Protein AF-A0A4R4N6J6-F1 (afdb_monomer_lite)

Sequence (132 aa):
MRLVPQTPSQRPTAPRRTAVARRAPKPPRGIAPQDRLARQARGLLAEAVRLAHWAQRAGVSPETDVRRAATELGMTEAQVRDRWSHARLAGLVEPAADGAPVTAGWRLRAWEHDDTAALRGWVALFDAWSLA

Secondary structure (DSSP, 8-state):
-PPPP----PPP----------PPPPPPTTPPPHHHHHHHHHHHHHHHHHHHHHHHHHTS-TTTSHHHHHHHHT--HHHHHHHHHHHHHTTSBPPPPTTPPP-B-HHHHHTTT-HHHHHHHHHHHHHHHHT-

Foldseek 3Di:
DDDDDDDDDDDDDPDDPPPPPPPDDDDDPPDDDLVVVLVVLCVVLVLLLVLLVVQQVVQHQCVVPLPVSCVVSVHDSVSSVVSPVLCVQLQQWDDDDPPGGIHGGPLSVCSPPDSCSSNSSSVSSVVVVVVD

Radius of gyration: 21.25 Å; chains: 1; bounding box: 29×75×44 Å

Structure (mmCIF, N/CA/C/O backbone):
data_AF-A0A4R4N6J6-F1
#
_entry.id   AF-A0A4R4N6J6-F1
#
loop_
_atom_site.group_PDB
_atom_site.id
_atom_site.type_symbol
_atom_site.label_atom_id
_atom_site.label_alt_id
_atom_site.label_comp_id
_atom_site.label_asym_id
_atom_site.label_entity_id
_atom_site.label_seq_id
_atom_site.pdbx_PDB_ins_code
_atom_site.Cartn_x
_atom_site.Cartn_y
_atom_site.Cartn_z
_atom_site.occupancy
_atom_site.B_iso_or_equiv
_atom_site.auth_seq_id
_atom_site.auth_comp_id
_atom_site.auth_asym_id
_atom_site.auth_atom_id
_atom_site.pdbx_PDB_model_num
ATOM 1 N N . MET A 1 1 ? 11.402 -65.089 1.869 1.00 46.47 1 MET A N 1
ATOM 2 C CA . MET A 1 1 ? 11.488 -63.613 1.939 1.00 46.47 1 MET A CA 1
ATOM 3 C C . MET A 1 1 ? 10.088 -63.068 2.191 1.00 46.47 1 MET A C 1
ATOM 5 O O . MET A 1 1 ? 9.191 -63.409 1.435 1.00 46.47 1 MET A O 1
ATOM 9 N N . ARG A 1 2 ? 9.866 -62.356 3.303 1.00 48.78 2 ARG A N 1
ATOM 10 C CA . ARG A 1 2 ? 8.534 -61.945 3.786 1.00 48.78 2 ARG A CA 1
ATOM 11 C C . ARG A 1 2 ? 8.326 -60.465 3.443 1.00 48.78 2 ARG A C 1
ATOM 13 O O . ARG A 1 2 ? 9.079 -59.631 3.932 1.00 48.78 2 ARG A O 1
ATOM 20 N N . LEU A 1 3 ? 7.351 -60.151 2.591 1.00 49.50 3 LEU A N 1
ATOM 21 C CA . LEU A 1 3 ? 6.951 -58.774 2.287 1.00 49.50 3 LEU A CA 1
ATOM 22 C C . LEU A 1 3 ? 6.025 -58.273 3.404 1.00 49.50 3 LEU A C 1
ATOM 24 O O . LEU A 1 3 ? 4.986 -58.875 3.663 1.00 49.50 3 LEU A O 1
ATOM 28 N N . VAL A 1 4 ? 6.425 -57.198 4.082 1.00 62.12 4 VAL A N 1
ATOM 29 C CA . VAL A 1 4 ? 5.599 -56.483 5.065 1.00 62.12 4 VAL A CA 1
ATOM 30 C C . VAL A 1 4 ? 4.888 -55.340 4.330 1.00 62.12 4 VAL A C 1
ATOM 32 O O . VAL A 1 4 ? 5.575 -54.556 3.673 1.00 62.12 4 VAL A O 1
ATOM 35 N N . PRO A 1 5 ? 3.553 -55.201 4.410 1.00 56.69 5 PRO A N 1
ATOM 36 C CA . PRO A 1 5 ? 2.869 -54.045 3.846 1.00 56.69 5 PRO A CA 1
ATOM 37 C C . PRO A 1 5 ? 3.123 -52.805 4.715 1.00 56.69 5 PRO A C 1
ATOM 39 O O . PRO A 1 5 ? 2.919 -52.826 5.927 1.00 56.69 5 PRO A O 1
ATOM 42 N N . GLN A 1 6 ? 3.596 -51.728 4.089 1.00 51.44 6 GLN A N 1
ATOM 43 C CA . GLN A 1 6 ? 3.823 -50.428 4.722 1.00 51.44 6 GLN A CA 1
ATOM 44 C C . GLN A 1 6 ? 2.494 -49.658 4.768 1.00 51.44 6 GLN A C 1
ATOM 46 O O . GLN A 1 6 ? 1.939 -49.297 3.731 1.00 51.44 6 GLN A O 1
ATOM 51 N N . THR A 1 7 ? 1.974 -49.414 5.968 1.00 57.72 7 THR A N 1
ATOM 52 C CA . THR A 1 7 ? 0.806 -48.554 6.202 1.00 57.72 7 THR A CA 1
ATOM 53 C C . THR A 1 7 ? 1.205 -47.081 6.019 1.00 57.72 7 THR A C 1
ATOM 55 O O . THR A 1 7 ? 2.209 -46.667 6.601 1.00 57.72 7 THR A O 1
ATOM 58 N N . PRO A 1 8 ? 0.463 -46.246 5.267 1.00 55.12 8 PRO A N 1
ATOM 59 C CA . PRO A 1 8 ? 0.774 -44.823 5.171 1.00 55.12 8 PRO A CA 1
ATOM 60 C C . PRO A 1 8 ? 0.464 -44.095 6.490 1.00 55.12 8 PRO A C 1
ATOM 62 O O . PRO A 1 8 ? -0.626 -44.225 7.048 1.00 55.12 8 PRO A O 1
ATOM 65 N N . SER A 1 9 ? 1.423 -43.299 6.974 1.00 60.06 9 SER A N 1
ATOM 66 C CA . SER A 1 9 ? 1.273 -42.433 8.150 1.00 60.06 9 SER A CA 1
ATOM 67 C C . SER A 1 9 ? 0.165 -41.399 7.938 1.00 60.06 9 SER A C 1
ATOM 69 O O . SER A 1 9 ? 0.281 -40.510 7.092 1.00 60.06 9 SER A O 1
ATOM 71 N N . GLN A 1 10 ? -0.902 -41.479 8.735 1.00 58.62 10 GLN A N 1
ATOM 72 C CA . GLN A 1 10 ? -1.936 -40.446 8.774 1.00 58.62 10 GLN A CA 1
ATOM 73 C C . GLN A 1 10 ? -1.367 -39.158 9.391 1.00 58.62 10 GLN A C 1
ATOM 75 O O . GLN A 1 10 ? -0.848 -39.164 10.507 1.00 58.62 10 GLN A O 1
ATOM 80 N N . ARG A 1 11 ? -1.469 -38.037 8.663 1.00 57.97 11 ARG A N 1
ATOM 81 C CA . ARG A 1 11 ? -1.191 -36.696 9.201 1.00 57.97 11 ARG A CA 1
ATOM 82 C C . ARG A 1 11 ? -2.236 -36.354 10.267 1.00 57.97 11 ARG A C 1
ATOM 84 O O . ARG A 1 11 ? -3.426 -36.416 9.955 1.00 57.97 11 ARG A O 1
ATOM 91 N N . PRO A 1 12 ? -1.843 -35.910 11.471 1.00 53.62 12 PRO A N 1
ATOM 92 C CA . PRO A 1 12 ? -2.806 -35.401 12.433 1.00 53.62 12 PRO A CA 1
ATOM 93 C C . PRO A 1 12 ? -3.466 -34.138 11.867 1.00 53.62 12 PRO A C 1
ATOM 95 O O . PRO A 1 12 ? -2.802 -33.150 11.548 1.00 53.62 12 PRO A O 1
ATOM 98 N N . THR A 1 13 ? -4.788 -34.178 11.712 1.00 62.56 13 THR A N 1
ATOM 99 C CA . THR A 1 13 ? -5.585 -32.997 11.377 1.00 62.56 13 THR A CA 1
ATOM 100 C C . THR A 1 13 ? -5.618 -32.103 12.613 1.00 62.56 13 THR A C 1
ATOM 102 O O . THR A 1 13 ? -6.227 -32.450 13.622 1.00 62.56 13 THR A O 1
ATOM 105 N N . ALA A 1 14 ? -4.912 -30.973 12.569 1.00 59.66 14 ALA A N 1
ATOM 106 C CA . ALA A 1 14 ? -4.929 -30.010 13.662 1.00 59.66 14 ALA A CA 1
ATOM 107 C C . ALA A 1 14 ? -6.361 -29.470 13.863 1.00 59.66 14 ALA A C 1
ATOM 109 O O . ALA A 1 14 ? -7.025 -29.130 12.878 1.00 59.66 14 ALA A O 1
ATOM 110 N N . PRO A 1 15 ? -6.856 -29.359 15.109 1.00 50.47 15 PRO A N 1
ATOM 111 C CA . PRO A 1 15 ? -8.191 -28.842 15.359 1.00 50.47 15 PRO A CA 1
ATOM 112 C C . PRO A 1 15 ? -8.277 -27.379 14.914 1.00 50.47 15 PRO A C 1
ATOM 114 O O . PRO A 1 15 ? -7.491 -26.521 15.327 1.00 50.47 15 PRO A O 1
ATOM 117 N N . ARG A 1 16 ? -9.263 -27.088 14.062 1.00 58.94 16 ARG A N 1
ATOM 118 C CA . ARG A 1 16 ? -9.620 -25.732 13.643 1.00 58.94 16 ARG A CA 1
ATOM 119 C C . ARG A 1 16 ? -10.064 -24.957 14.883 1.00 58.94 16 ARG A C 1
ATOM 121 O O . ARG A 1 16 ? -11.171 -25.160 15.371 1.00 58.94 16 ARG A O 1
ATOM 128 N N . ARG A 1 17 ? -9.199 -24.073 15.399 1.00 58.38 17 ARG A N 1
ATOM 129 C CA . ARG A 1 17 ? -9.559 -23.128 16.469 1.00 58.38 17 ARG A CA 1
ATOM 130 C C . ARG A 1 17 ? -10.764 -22.326 15.986 1.00 58.38 17 ARG A C 1
ATOM 132 O O . ARG A 1 17 ? -10.640 -21.502 15.082 1.00 58.38 17 ARG A O 1
ATOM 139 N N . THR A 1 18 ? -11.928 -22.573 16.574 1.00 53.25 18 THR A N 1
ATOM 140 C CA . THR A 1 18 ? -13.078 -21.681 16.456 1.00 53.25 18 THR A CA 1
ATOM 141 C C . THR A 1 18 ? -12.645 -20.338 17.021 1.00 53.25 18 THR A C 1
ATOM 143 O O . THR A 1 18 ? -12.402 -20.205 18.222 1.00 53.25 18 THR A O 1
ATOM 146 N N . ALA A 1 19 ? -12.450 -19.363 16.136 1.00 57.66 19 ALA A N 1
ATOM 147 C CA . ALA A 1 19 ? -12.105 -18.009 16.513 1.00 57.66 19 ALA A CA 1
ATOM 148 C C . ALA A 1 19 ? -13.297 -17.415 17.270 1.00 57.66 19 ALA A C 1
ATOM 150 O O . ALA A 1 19 ? -14.220 -16.870 16.674 1.00 57.66 19 ALA A O 1
ATOM 151 N N . VAL A 1 20 ? -13.289 -17.538 18.598 1.00 57.09 20 VAL A N 1
ATOM 152 C CA . VAL A 1 20 ? -14.064 -16.643 19.453 1.00 57.09 20 VAL A CA 1
ATOM 153 C C . VAL A 1 20 ? -13.551 -15.251 19.115 1.00 57.09 20 VAL A C 1
ATOM 155 O O . VAL A 1 20 ? -12.385 -14.939 19.374 1.00 57.09 20 VAL A O 1
ATOM 158 N N . 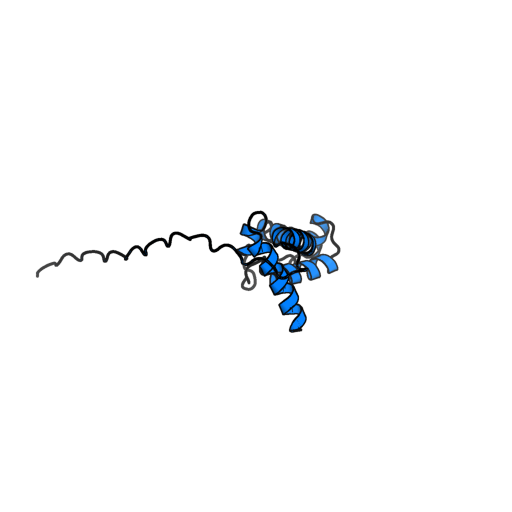ALA A 1 21 ? -14.377 -14.460 18.431 1.00 58.03 21 ALA A N 1
ATOM 159 C CA . ALA A 1 21 ? -14.030 -13.113 18.016 1.00 58.03 21 ALA A CA 1
ATOM 160 C C . ALA A 1 21 ? -13.731 -12.290 19.275 1.00 58.03 21 ALA A C 1
ATOM 162 O O . ALA A 1 21 ? -14.637 -11.816 19.960 1.00 58.03 21 ALA A O 1
ATOM 163 N N . ARG A 1 22 ? -12.444 -12.159 19.619 1.00 60.19 22 ARG A N 1
ATOM 164 C CA . ARG A 1 22 ? -11.990 -11.222 20.644 1.00 60.19 22 ARG A CA 1
ATOM 165 C C . ARG A 1 22 ? -12.440 -9.843 20.182 1.00 60.19 22 ARG A C 1
ATOM 167 O O . ARG A 1 22 ? -11.926 -9.337 19.188 1.00 60.19 22 ARG A O 1
ATOM 174 N N . ARG A 1 23 ? -13.428 -9.261 20.869 1.00 62.25 23 ARG A N 1
ATOM 175 C CA . ARG A 1 23 ? -13.829 -7.872 20.635 1.00 62.25 23 ARG A CA 1
ATOM 176 C C . ARG A 1 23 ? -12.588 -6.999 20.771 1.00 62.25 23 ARG A C 1
ATOM 178 O O . ARG A 1 23 ? -11.887 -7.084 21.780 1.00 62.25 23 ARG A O 1
ATOM 185 N N . ALA A 1 24 ? -12.325 -6.189 19.751 1.00 65.69 24 ALA A N 1
ATOM 186 C CA . ALA A 1 24 ? -11.258 -5.210 19.816 1.00 65.69 24 ALA A CA 1
ATOM 187 C C . ALA A 1 24 ? -11.510 -4.276 21.017 1.00 65.69 24 ALA A C 1
ATOM 189 O O . ALA A 1 24 ? -12.665 -3.901 21.263 1.00 65.69 24 ALA A O 1
ATOM 190 N N . PRO A 1 25 ? -10.472 -3.933 21.795 1.00 69.38 25 PRO A N 1
ATOM 191 C CA . PRO A 1 25 ? -10.618 -3.007 22.906 1.00 69.38 25 PRO A CA 1
ATOM 192 C C . PRO A 1 25 ? -11.157 -1.665 22.402 1.00 69.38 25 PRO A C 1
ATOM 194 O O . PRO A 1 25 ? -10.839 -1.226 21.295 1.00 69.38 25 PRO A O 1
ATOM 197 N N . LYS A 1 26 ? -11.987 -1.007 23.220 1.00 71.25 26 LYS A N 1
ATOM 198 C CA . LYS A 1 26 ? -12.497 0.326 22.890 1.00 71.25 26 LYS A CA 1
ATOM 199 C C . LYS A 1 26 ? -11.305 1.289 22.773 1.00 71.25 26 LYS A C 1
ATOM 201 O O . LYS A 1 26 ? -10.492 1.315 23.700 1.00 71.25 26 LYS A O 1
ATOM 206 N N . PRO A 1 27 ? -11.201 2.080 21.688 1.00 73.12 27 PRO A N 1
ATOM 207 C CA . PRO A 1 27 ? -10.135 3.061 21.554 1.00 73.12 27 PRO A CA 1
ATOM 208 C C . PRO A 1 27 ? -10.115 4.026 22.750 1.00 73.12 27 PRO A C 1
ATOM 210 O O . PRO A 1 27 ? -11.185 4.340 23.294 1.00 73.12 27 PRO A O 1
ATOM 213 N N . PRO A 1 28 ? -8.931 4.524 23.155 1.00 80.25 28 PRO A N 1
ATOM 214 C CA . PRO A 1 28 ? -8.829 5.612 24.119 1.00 80.25 28 PRO A CA 1
ATOM 215 C C . PRO A 1 28 ? -9.703 6.803 23.710 1.00 80.25 28 PRO A C 1
ATOM 217 O O . PRO A 1 28 ? -9.980 7.018 22.525 1.00 80.25 28 PRO A O 1
ATOM 220 N N . ARG A 1 29 ? -10.139 7.600 24.692 1.00 81.06 29 ARG A N 1
ATOM 221 C CA . ARG A 1 29 ? -10.914 8.818 24.410 1.00 81.06 29 ARG A CA 1
ATOM 222 C C . ARG A 1 29 ? -10.134 9.714 23.439 1.00 81.06 29 ARG A C 1
ATOM 224 O O . ARG A 1 29 ? -8.944 9.927 23.625 1.00 81.06 29 ARG A O 1
ATOM 231 N N . GLY A 1 30 ? -10.821 10.227 22.420 1.00 81.81 30 GLY A N 1
ATOM 232 C CA . GLY A 1 30 ? -10.235 11.099 21.396 1.00 81.81 30 GLY A CA 1
ATOM 233 C C . GLY A 1 30 ? -9.685 10.375 20.163 1.00 81.81 30 GLY A C 1
ATOM 234 O O . GLY A 1 30 ? -9.475 11.024 19.144 1.00 81.81 30 GLY A O 1
ATOM 235 N N . ILE A 1 31 ? -9.523 9.048 20.199 1.00 85.44 31 ILE A N 1
ATOM 236 C CA . ILE A 1 31 ? -9.117 8.278 19.018 1.00 85.44 31 ILE A CA 1
ATOM 237 C C . ILE A 1 31 ? -10.348 7.922 18.187 1.00 85.44 31 ILE A C 1
ATOM 239 O O . ILE A 1 31 ? -11.349 7.413 18.700 1.00 85.44 31 ILE A O 1
ATOM 243 N N . ALA A 1 32 ? -10.269 8.202 16.886 1.00 86.06 32 ALA A N 1
ATOM 244 C CA . ALA A 1 32 ? -11.297 7.820 15.933 1.00 86.06 32 ALA A CA 1
ATOM 245 C C . ALA A 1 32 ? -11.548 6.299 15.961 1.00 86.06 32 ALA A C 1
ATOM 247 O O . ALA A 1 32 ? -10.619 5.519 16.183 1.00 86.06 32 ALA A O 1
ATOM 248 N N . PRO A 1 33 ? -12.791 5.851 15.715 1.00 88.12 33 PRO A N 1
ATOM 249 C CA . PRO A 1 33 ? -13.081 4.427 15.638 1.00 88.12 33 PRO A CA 1
ATOM 250 C C . PRO A 1 33 ? -12.324 3.776 14.466 1.00 88.12 33 PRO A C 1
ATOM 252 O O . PRO A 1 33 ? -11.952 4.443 13.494 1.00 88.12 33 PRO A O 1
ATOM 255 N N . GLN A 1 34 ? -12.081 2.467 14.580 1.00 88.50 34 GLN A N 1
ATOM 256 C CA . GLN A 1 34 ? -11.234 1.700 13.660 1.00 88.50 34 GLN A CA 1
ATOM 257 C C . GLN A 1 34 ? -11.663 1.842 12.193 1.00 88.50 34 GLN A C 1
ATOM 259 O O . GLN A 1 34 ? -10.817 2.030 11.326 1.00 88.50 34 GLN A O 1
ATOM 264 N N . ASP A 1 35 ? -12.965 1.808 11.924 1.00 90.94 35 ASP A N 1
ATOM 265 C CA . ASP A 1 35 ? -13.542 1.929 10.584 1.00 90.94 35 ASP A CA 1
ATOM 266 C C . ASP A 1 35 ? -13.242 3.300 9.951 1.00 90.94 35 ASP A C 1
ATOM 268 O O . ASP A 1 35 ? -12.940 3.400 8.761 1.00 90.94 35 ASP A O 1
ATOM 272 N N . ARG A 1 36 ? -13.274 4.378 10.748 1.00 93.44 36 ARG A N 1
ATOM 273 C CA . ARG A 1 36 ? -12.932 5.727 10.279 1.00 93.44 36 ARG A CA 1
ATOM 274 C C . ARG A 1 36 ? -11.449 5.819 9.936 1.00 93.44 36 ARG A C 1
ATOM 276 O O . ARG A 1 36 ? -11.109 6.357 8.884 1.00 93.44 36 ARG A O 1
ATOM 283 N N . LEU A 1 37 ? -10.587 5.274 10.792 1.00 93.50 37 LEU A N 1
ATOM 284 C CA . LEU A 1 37 ? -9.149 5.217 10.531 1.00 93.50 37 LEU A CA 1
ATOM 285 C C . LEU A 1 37 ? -8.847 4.374 9.287 1.00 93.50 37 LEU A C 1
ATOM 287 O O . LEU A 1 37 ? -8.029 4.773 8.464 1.00 93.50 37 LEU A O 1
ATOM 291 N N . ALA A 1 38 ? -9.544 3.252 9.107 1.00 95.12 38 ALA A N 1
ATOM 292 C CA . ALA A 1 38 ? -9.384 2.396 7.940 1.00 95.12 38 ALA A CA 1
ATOM 293 C C . ALA A 1 38 ? -9.815 3.110 6.652 1.00 95.12 38 ALA A C 1
ATOM 295 O O . ALA A 1 38 ? -9.105 3.040 5.654 1.00 95.12 38 ALA A O 1
ATOM 296 N N . ARG A 1 39 ? -10.926 3.861 6.663 1.00 95.81 39 ARG A N 1
ATOM 297 C CA . ARG A 1 39 ? -11.323 4.706 5.520 1.00 95.81 39 ARG A CA 1
ATOM 298 C C . ARG A 1 39 ? -10.266 5.755 5.177 1.00 95.81 39 ARG A C 1
ATOM 300 O O . ARG A 1 39 ? -9.956 5.937 4.004 1.00 95.81 39 ARG A O 1
ATOM 307 N N . GLN A 1 40 ? -9.683 6.410 6.180 1.00 96.00 40 GLN A N 1
ATOM 308 C CA . GLN A 1 40 ? -8.610 7.378 5.954 1.00 96.00 40 GLN A CA 1
ATOM 309 C C . GLN A 1 40 ? -7.353 6.708 5.383 1.00 96.00 40 GLN A C 1
ATOM 311 O O . GLN A 1 40 ? -6.811 7.186 4.390 1.00 96.00 40 GLN A O 1
ATOM 316 N N . ALA A 1 41 ? -6.929 5.578 5.955 1.00 96.12 41 ALA A N 1
ATOM 317 C CA . ALA A 1 41 ? -5.817 4.781 5.440 1.00 96.12 41 ALA A CA 1
ATOM 318 C C . ALA A 1 41 ? -6.054 4.363 3.981 1.00 96.12 41 ALA A C 1
ATOM 320 O O . ALA A 1 41 ? -5.149 4.476 3.155 1.00 96.12 41 ALA A O 1
ATOM 321 N N . ARG A 1 42 ? -7.287 3.959 3.642 1.00 97.06 42 ARG A N 1
ATOM 322 C CA . ARG A 1 42 ? -7.666 3.636 2.263 1.00 97.06 42 ARG A CA 1
ATOM 323 C C . ARG A 1 42 ? -7.527 4.827 1.325 1.00 97.06 42 ARG A C 1
ATOM 325 O O . ARG A 1 42 ? -6.964 4.665 0.252 1.00 97.06 42 ARG A O 1
ATOM 332 N N . GLY A 1 43 ? -7.973 6.012 1.740 1.00 97.25 43 GLY A N 1
ATOM 333 C CA . GLY A 1 43 ? -7.796 7.238 0.959 1.00 97.25 43 GLY A CA 1
ATOM 334 C C . GLY A 1 43 ? -6.322 7.582 0.721 1.00 97.25 43 GLY A C 1
ATOM 335 O O . GLY A 1 43 ? -5.935 7.877 -0.405 1.00 97.25 43 GLY A O 1
ATOM 336 N N . LEU A 1 44 ? -5.484 7.480 1.757 1.00 95.50 44 LEU A N 1
ATOM 337 C CA . LEU A 1 44 ? -4.054 7.809 1.676 1.00 95.50 44 LEU A CA 1
ATOM 338 C C . LEU A 1 44 ? -3.261 6.839 0.786 1.00 95.50 44 LEU A C 1
ATOM 340 O O . LEU A 1 44 ? -2.318 7.248 0.110 1.00 95.50 44 LEU A O 1
ATOM 344 N N . LEU A 1 45 ? -3.649 5.563 0.765 1.00 96.81 45 LEU A N 1
ATOM 345 C CA . LEU A 1 45 ? -2.976 4.506 0.004 1.00 96.81 45 LEU A CA 1
ATOM 346 C C . LEU A 1 45 ? -3.664 4.159 -1.326 1.00 96.81 45 LEU A C 1
ATOM 348 O O . LEU A 1 45 ? -3.167 3.295 -2.046 1.00 96.81 45 LEU A O 1
ATOM 352 N N . ALA A 1 46 ? -4.762 4.828 -1.689 1.00 97.69 46 ALA A N 1
ATOM 353 C CA . ALA A 1 46 ? -5.561 4.504 -2.876 1.00 97.69 46 ALA A CA 1
ATOM 354 C C . ALA A 1 46 ? -4.722 4.461 -4.164 1.00 97.69 46 ALA A C 1
ATOM 356 O O . ALA A 1 46 ? -4.830 3.531 -4.962 1.00 97.69 46 ALA A O 1
ATOM 357 N N . GLU A 1 47 ? -3.832 5.436 -4.332 1.00 98.12 47 GLU A N 1
ATOM 358 C CA . GLU A 1 47 ? -2.936 5.532 -5.486 1.00 98.12 47 GLU A CA 1
ATOM 359 C C . GLU A 1 47 ? -1.916 4.388 -5.541 1.00 98.12 47 GLU A C 1
ATOM 361 O O . GLU A 1 47 ? -1.676 3.808 -6.600 1.00 98.12 47 GLU A O 1
ATOM 366 N N . ALA A 1 48 ? -1.355 4.014 -4.388 1.00 97.94 48 ALA A N 1
ATOM 367 C CA . ALA A 1 48 ? -0.426 2.892 -4.281 1.00 97.94 48 ALA A CA 1
ATOM 368 C C . ALA A 1 48 ? -1.124 1.556 -4.578 1.00 97.94 48 ALA A C 1
ATOM 370 O O . ALA A 1 48 ? -0.571 0.705 -5.269 1.00 97.94 48 ALA A O 1
ATOM 371 N N . VAL A 1 49 ? -2.366 1.388 -4.120 1.00 97.94 49 VAL A N 1
ATOM 372 C CA . VAL A 1 49 ? -3.199 0.208 -4.400 1.00 97.94 49 VAL A CA 1
ATOM 373 C C . VAL A 1 49 ? -3.558 0.114 -5.874 1.00 97.94 49 VAL A C 1
ATOM 375 O O . VAL A 1 49 ? -3.453 -0.961 -6.467 1.00 97.94 49 VAL A O 1
ATOM 378 N N . ARG A 1 50 ? -3.933 1.237 -6.495 1.00 98.06 50 ARG A N 1
ATOM 379 C CA . ARG A 1 50 ? -4.230 1.290 -7.928 1.00 98.06 50 ARG A CA 1
ATOM 380 C C . ARG A 1 50 ? -3.018 0.868 -8.759 1.00 98.06 50 ARG A C 1
ATOM 382 O O . ARG A 1 50 ? -3.166 0.041 -9.661 1.00 98.06 50 ARG A O 1
ATOM 389 N N . LEU A 1 51 ? -1.830 1.363 -8.409 1.00 98.31 51 LEU A N 1
ATOM 390 C CA . LEU A 1 51 ? -0.579 0.965 -9.049 1.00 98.31 51 LEU A CA 1
ATOM 391 C C . LEU A 1 51 ? -0.219 -0.506 -8.776 1.00 98.31 51 LEU A C 1
ATOM 393 O O . LEU A 1 51 ? 0.176 -1.216 -9.697 1.00 98.31 51 LEU A O 1
ATOM 397 N N . ALA A 1 52 ? -0.407 -1.002 -7.551 1.00 97.81 52 ALA A N 1
ATOM 398 C CA . ALA A 1 52 ? -0.136 -2.398 -7.204 1.00 97.81 52 ALA A CA 1
ATOM 399 C C . ALA A 1 52 ? -1.033 -3.376 -7.982 1.00 97.81 52 ALA A C 1
ATOM 401 O O . ALA A 1 52 ? -0.558 -4.384 -8.503 1.00 97.81 52 ALA A O 1
ATOM 402 N N . HIS A 1 53 ? -2.321 -3.058 -8.124 1.00 97.94 53 HIS A N 1
ATOM 403 C CA . HIS A 1 53 ? -3.239 -3.841 -8.947 1.00 97.94 53 HIS A CA 1
ATOM 404 C C . HIS A 1 53 ? -2.905 -3.768 -10.436 1.00 97.94 53 HIS A C 1
ATOM 406 O O . HIS A 1 53 ? -3.037 -4.772 -11.136 1.00 97.94 53 HIS A O 1
ATOM 412 N N . TRP A 1 54 ? -2.480 -2.604 -10.933 1.00 97.94 54 TRP A N 1
ATOM 413 C CA . TRP A 1 54 ? -1.969 -2.488 -12.296 1.00 97.94 54 TRP A CA 1
ATOM 414 C C . TRP A 1 54 ? -0.772 -3.419 -12.514 1.00 97.94 54 TRP A C 1
ATOM 416 O O . TRP A 1 54 ? -0.809 -4.241 -13.426 1.00 97.94 54 TRP A O 1
ATOM 426 N N . ALA A 1 55 ? 0.218 -3.372 -11.620 1.00 96.88 55 ALA A N 1
ATOM 427 C CA . ALA A 1 55 ? 1.435 -4.174 -11.709 1.00 96.88 55 ALA A CA 1
ATOM 428 C C . ALA A 1 55 ? 1.136 -5.678 -11.639 1.00 96.88 55 ALA A C 1
ATOM 430 O O . ALA A 1 55 ? 1.647 -6.451 -12.444 1.00 96.88 55 ALA A O 1
ATOM 431 N N . GLN A 1 56 ? 0.236 -6.092 -10.739 1.00 96.25 56 GLN A N 1
ATOM 432 C CA . GLN A 1 56 ? -0.229 -7.476 -10.643 1.00 96.25 56 GLN A CA 1
ATOM 433 C C . GLN A 1 56 ? -0.868 -7.958 -11.954 1.00 96.25 56 GLN A C 1
ATOM 435 O O . GLN A 1 56 ? -0.573 -9.058 -12.411 1.00 96.25 56 GLN A O 1
ATOM 440 N N . ARG A 1 57 ? -1.755 -7.156 -12.560 1.00 96.12 57 ARG A N 1
ATOM 441 C CA . ARG A 1 57 ? -2.414 -7.524 -13.825 1.00 96.12 57 ARG A CA 1
ATOM 442 C C . ARG A 1 57 ? -1.440 -7.538 -14.998 1.00 96.12 57 ARG A C 1
ATOM 444 O O . ARG A 1 57 ? -1.563 -8.387 -15.871 1.00 96.12 57 ARG A O 1
ATOM 451 N N . ALA A 1 58 ? -0.501 -6.597 -15.023 1.00 94.12 58 ALA A N 1
ATOM 452 C CA . ALA A 1 58 ? 0.528 -6.519 -16.049 1.00 94.12 58 ALA A CA 1
ATOM 453 C C . ALA A 1 58 ? 1.618 -7.593 -15.869 1.00 94.12 58 ALA A C 1
ATOM 455 O O . ALA A 1 58 ? 2.354 -7.869 -16.812 1.00 94.12 58 ALA A O 1
ATOM 456 N N . GLY A 1 59 ? 1.726 -8.185 -14.674 1.00 93.94 59 GLY A N 1
ATOM 457 C CA . GLY A 1 59 ? 2.748 -9.166 -14.317 1.00 93.94 59 GLY A CA 1
ATOM 458 C C . GLY A 1 59 ? 4.163 -8.588 -14.241 1.00 93.94 59 GLY A C 1
ATOM 459 O O . GLY A 1 59 ? 5.118 -9.354 -14.180 1.00 93.94 59 GLY A O 1
ATOM 460 N N . VAL A 1 60 ? 4.316 -7.261 -14.246 1.00 93.31 60 VAL A N 1
ATOM 461 C CA . VAL A 1 60 ? 5.612 -6.573 -14.344 1.00 93.31 60 VAL A CA 1
ATOM 462 C C . VAL A 1 60 ? 5.718 -5.437 -13.337 1.00 93.31 60 VAL A C 1
ATOM 464 O O . VAL A 1 60 ? 4.719 -4.810 -12.976 1.00 93.31 60 VAL A O 1
ATOM 467 N N . SER A 1 61 ? 6.945 -5.161 -12.890 1.00 93.56 61 SER A N 1
ATOM 468 C CA . SER A 1 61 ? 7.220 -3.990 -12.058 1.00 93.56 61 SER A CA 1
ATOM 469 C C . SER A 1 61 ? 7.014 -2.713 -12.886 1.00 93.56 61 SER A C 1
ATOM 471 O O . SER A 1 61 ? 7.516 -2.638 -14.011 1.00 93.56 61 SER A O 1
ATOM 473 N N . PRO A 1 62 ? 6.342 -1.675 -12.354 1.00 94.50 62 PRO A N 1
ATOM 474 C CA . PRO A 1 62 ? 6.284 -0.366 -13.001 1.00 94.50 62 PRO A CA 1
ATOM 475 C C . PRO A 1 62 ? 7.665 0.291 -13.132 1.00 94.50 62 PRO A C 1
ATOM 477 O O . PRO A 1 62 ? 7.816 1.220 -13.912 1.00 94.50 62 PRO A O 1
ATOM 480 N N . GLU A 1 63 ? 8.689 -0.186 -12.419 1.00 91.81 63 GLU A N 1
ATOM 481 C CA . GLU A 1 63 ? 10.074 0.267 -12.615 1.00 91.81 63 GLU A CA 1
ATOM 482 C C . GLU A 1 63 ? 10.666 -0.223 -13.946 1.00 91.81 63 GLU A C 1
ATOM 484 O O . GLU A 1 63 ? 11.547 0.434 -14.494 1.00 91.81 63 GLU A O 1
ATOM 489 N N . THR A 1 64 ? 10.171 -1.341 -14.492 1.00 92.31 64 THR A N 1
ATOM 490 C CA . THR A 1 64 ? 10.611 -1.878 -15.789 1.00 92.31 64 THR A CA 1
ATOM 491 C C . THR A 1 64 ? 10.117 -1.021 -16.958 1.00 92.31 64 THR A C 1
ATOM 493 O O . THR A 1 64 ? 10.833 -0.860 -17.941 1.00 92.31 64 THR A O 1
ATOM 496 N N . ASP A 1 65 ? 8.913 -0.448 -16.850 1.00 91.19 65 ASP A N 1
ATOM 497 C CA . ASP A 1 65 ? 8.353 0.482 -17.839 1.00 91.19 65 ASP A CA 1
ATOM 498 C C . ASP A 1 65 ? 7.487 1.551 -17.154 1.00 91.19 65 ASP A C 1
ATOM 500 O O . ASP A 1 65 ? 6.251 1.494 -17.115 1.00 91.19 65 ASP A O 1
ATOM 504 N N . VAL A 1 66 ? 8.171 2.550 -16.591 1.00 96.94 66 VAL A N 1
ATOM 505 C CA . VAL A 1 66 ? 7.537 3.625 -15.815 1.00 96.94 66 VAL A CA 1
ATOM 506 C C . VAL A 1 66 ? 6.625 4.496 -16.675 1.00 96.94 66 VAL A C 1
ATOM 508 O O . VAL A 1 66 ? 5.611 4.998 -16.195 1.00 96.94 66 VAL A O 1
ATOM 511 N N . ARG A 1 67 ? 6.959 4.655 -17.961 1.00 96.88 67 ARG A N 1
ATOM 512 C CA . ARG A 1 67 ? 6.228 5.507 -18.901 1.00 96.88 67 ARG A CA 1
ATOM 513 C C . ARG A 1 67 ? 4.890 4.885 -19.273 1.00 96.88 67 ARG A C 1
ATOM 515 O O . ARG A 1 67 ? 3.885 5.595 -19.345 1.00 96.88 67 ARG A O 1
ATOM 522 N N . ARG A 1 68 ? 4.863 3.565 -19.477 1.00 96.94 68 ARG A N 1
ATOM 523 C CA . ARG A 1 68 ? 3.618 2.826 -19.688 1.00 96.94 68 ARG A CA 1
ATOM 524 C C . ARG A 1 68 ? 2.702 2.943 -18.473 1.00 96.94 68 ARG A C 1
ATOM 526 O O . ARG A 1 68 ? 1.551 3.337 -18.633 1.00 96.94 68 ARG A O 1
ATOM 533 N N . ALA A 1 69 ? 3.220 2.679 -17.272 1.00 97.69 69 ALA A N 1
ATOM 534 C CA . ALA A 1 69 ? 2.450 2.814 -16.034 1.00 97.69 69 ALA A CA 1
ATOM 535 C C . ALA A 1 69 ? 1.907 4.241 -15.843 1.00 97.69 69 ALA A C 1
ATOM 537 O O . ALA A 1 69 ? 0.727 4.420 -15.552 1.00 97.69 69 ALA A O 1
ATOM 538 N N . ALA A 1 70 ? 2.751 5.256 -16.058 1.00 98.25 70 ALA A N 1
ATOM 539 C CA . ALA A 1 70 ? 2.385 6.668 -15.965 1.00 98.25 70 ALA A CA 1
ATOM 540 C C . ALA A 1 70 ? 1.234 7.021 -16.920 1.00 98.25 70 ALA A C 1
ATOM 542 O O . ALA A 1 70 ? 0.244 7.625 -16.512 1.00 98.25 70 ALA A O 1
ATOM 543 N N . THR A 1 71 ? 1.334 6.572 -18.171 1.00 98.25 71 THR A N 1
ATOM 544 C CA . THR A 1 71 ? 0.327 6.825 -19.208 1.00 98.25 71 THR A CA 1
ATOM 545 C C . THR A 1 71 ? -0.993 6.122 -18.896 1.00 98.25 71 THR A C 1
ATOM 547 O O . THR A 1 71 ? -2.045 6.754 -18.922 1.00 98.25 71 THR A O 1
ATOM 550 N N . GLU A 1 72 ? -0.953 4.828 -18.566 1.00 98.12 72 GLU A N 1
ATOM 551 C CA . GLU A 1 72 ? -2.159 4.033 -18.297 1.00 98.12 72 GLU A CA 1
ATOM 552 C C . GLU A 1 72 ? -2.885 4.462 -17.009 1.00 98.12 72 GLU A C 1
ATOM 554 O O . GLU A 1 72 ? -4.099 4.290 -16.904 1.00 98.12 72 GLU A O 1
ATOM 559 N N . LEU A 1 73 ? -2.166 5.023 -16.031 1.00 98.00 73 LEU A N 1
ATOM 560 C CA . LEU A 1 73 ? -2.729 5.449 -14.744 1.00 98.00 73 LEU A CA 1
ATOM 561 C C . LEU A 1 73 ? -2.970 6.959 -14.632 1.00 98.00 73 LEU A C 1
ATOM 563 O O . LEU A 1 73 ? -3.477 7.401 -13.600 1.00 98.00 73 LEU A O 1
ATOM 567 N N . GLY A 1 74 ? -2.614 7.746 -15.653 1.00 98.06 74 GLY A N 1
ATOM 568 C CA . GLY A 1 74 ? -2.718 9.207 -15.608 1.00 98.06 74 GLY A CA 1
ATOM 569 C C . GLY A 1 74 ? -1.841 9.838 -14.520 1.00 98.06 74 GLY A C 1
ATOM 570 O O . GLY A 1 74 ? -2.244 10.809 -13.884 1.00 98.06 74 GLY A O 1
ATOM 571 N N . MET A 1 75 ? -0.665 9.261 -14.274 1.00 98.06 75 MET A N 1
ATOM 572 C CA . MET A 1 75 ? 0.311 9.712 -13.279 1.00 98.06 75 MET A CA 1
ATOM 573 C C . MET A 1 75 ? 1.540 10.307 -13.967 1.00 98.06 75 MET A C 1
ATOM 575 O O . MET A 1 75 ? 1.867 9.957 -15.097 1.00 98.06 75 MET A O 1
ATOM 579 N N . THR A 1 76 ? 2.291 11.152 -13.266 1.00 98.38 76 THR A N 1
ATOM 580 C CA . THR A 1 76 ? 3.666 11.467 -13.670 1.00 98.38 76 THR A CA 1
ATOM 581 C C . THR A 1 76 ? 4.588 10.293 -13.349 1.00 98.38 76 THR A C 1
ATOM 583 O O . THR A 1 76 ? 4.342 9.525 -12.417 1.00 98.38 76 THR A O 1
ATOM 586 N N . GLU A 1 77 ? 5.709 10.158 -14.058 1.00 98.06 77 GLU A N 1
ATOM 587 C CA . GLU A 1 77 ? 6.665 9.090 -13.740 1.00 98.06 77 GLU A CA 1
ATOM 588 C C . GLU A 1 77 ? 7.234 9.200 -12.313 1.00 98.06 77 GLU A C 1
ATOM 590 O O . GLU A 1 77 ? 7.595 8.196 -11.701 1.00 98.06 77 GLU A O 1
ATOM 595 N N . ALA A 1 78 ? 7.337 10.418 -11.770 1.00 97.69 78 ALA A N 1
ATOM 596 C CA . ALA A 1 78 ? 7.749 10.637 -10.385 1.00 97.69 78 ALA A CA 1
ATOM 597 C C . ALA A 1 78 ? 6.703 10.090 -9.404 1.00 97.69 78 ALA A C 1
ATOM 599 O O . ALA A 1 78 ? 7.057 9.395 -8.454 1.00 97.69 78 ALA A O 1
ATOM 600 N N . GLN A 1 79 ? 5.414 10.329 -9.676 1.00 98.12 79 GLN A N 1
ATOM 601 C CA . GLN A 1 79 ? 4.324 9.740 -8.901 1.00 98.12 79 GLN A CA 1
ATOM 602 C C . GLN A 1 79 ? 4.355 8.212 -8.980 1.00 98.12 79 GLN A C 1
ATOM 604 O O . GLN A 1 79 ? 4.204 7.567 -7.952 1.00 98.12 79 GLN A O 1
ATOM 609 N N . VAL A 1 80 ? 4.610 7.615 -10.148 1.00 98.38 80 VAL A N 1
ATOM 610 C CA . VAL A 1 80 ? 4.711 6.149 -10.265 1.00 98.38 80 VAL A CA 1
ATOM 611 C C . VAL A 1 80 ? 5.792 5.590 -9.336 1.00 98.38 80 VAL A C 1
ATOM 613 O O . VAL A 1 80 ? 5.517 4.661 -8.581 1.00 98.38 80 VAL A O 1
ATOM 616 N N . ARG A 1 81 ? 6.996 6.174 -9.339 1.00 97.44 81 ARG A N 1
ATOM 617 C CA . ARG A 1 81 ? 8.103 5.730 -8.471 1.00 97.44 81 ARG A CA 1
ATOM 618 C C . ARG A 1 81 ? 7.757 5.874 -6.984 1.00 97.44 81 ARG A C 1
ATOM 620 O O . ARG A 1 81 ? 7.947 4.936 -6.216 1.00 97.44 81 ARG A O 1
ATOM 627 N N . ASP A 1 82 ? 7.191 7.014 -6.593 1.00 97.00 82 ASP A N 1
ATOM 628 C CA . ASP A 1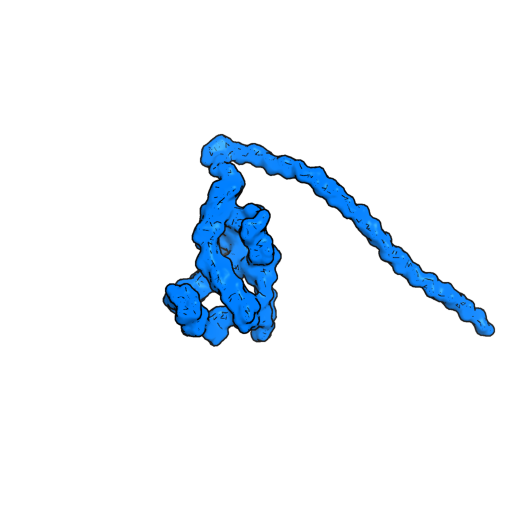 82 ? 6.745 7.287 -5.219 1.00 97.00 82 ASP A CA 1
ATOM 629 C C . ASP A 1 82 ? 5.671 6.289 -4.746 1.00 97.00 82 ASP A C 1
ATOM 631 O O . ASP A 1 82 ? 5.816 5.614 -3.724 1.00 97.00 82 ASP A O 1
ATOM 635 N N . ARG A 1 83 ? 4.607 6.107 -5.538 1.00 97.62 83 ARG A N 1
ATOM 636 C CA . ARG A 1 83 ? 3.512 5.185 -5.204 1.00 97.62 83 ARG A CA 1
ATOM 637 C C . ARG A 1 83 ? 3.946 3.730 -5.225 1.00 97.62 83 ARG A C 1
ATOM 639 O O . ARG A 1 83 ? 3.399 2.936 -4.459 1.00 97.62 83 ARG A O 1
ATOM 646 N N . TRP A 1 84 ? 4.929 3.379 -6.048 1.00 97.06 84 TRP A N 1
ATOM 647 C CA . TRP A 1 84 ? 5.498 2.040 -6.052 1.00 97.06 84 TRP A CA 1
ATOM 648 C C . TRP A 1 84 ? 6.281 1.756 -4.771 1.00 97.06 84 TRP A C 1
ATOM 650 O O . TRP A 1 84 ? 6.054 0.725 -4.135 1.00 97.06 84 TRP A O 1
ATOM 660 N N . SER A 1 85 ? 7.110 2.702 -4.323 1.00 95.50 85 SER A N 1
ATOM 661 C CA . SER A 1 85 ? 7.780 2.626 -3.021 1.00 95.50 85 SER A CA 1
ATOM 662 C C . SER A 1 85 ? 6.768 2.469 -1.886 1.00 95.50 85 SER A C 1
ATOM 664 O O . SER A 1 85 ? 6.902 1.567 -1.060 1.00 95.50 85 SER A O 1
ATOM 666 N N . HIS A 1 86 ? 5.686 3.255 -1.892 1.00 96.75 86 HIS A N 1
ATOM 667 C CA . HIS A 1 86 ? 4.611 3.112 -0.905 1.00 96.75 86 HIS A CA 1
ATOM 668 C C . HIS A 1 86 ? 3.939 1.739 -0.955 1.00 96.75 86 HIS A C 1
ATOM 670 O O . HIS A 1 86 ? 3.671 1.159 0.094 1.00 96.75 86 HIS A O 1
ATOM 676 N N . ALA A 1 87 ? 3.695 1.188 -2.147 1.00 97.06 87 ALA A N 1
ATOM 677 C CA . ALA A 1 87 ? 3.102 -0.138 -2.286 1.00 97.06 87 ALA A CA 1
ATOM 678 C C . ALA A 1 87 ? 3.993 -1.242 -1.696 1.00 97.06 87 ALA A C 1
ATOM 680 O O . ALA A 1 87 ? 3.487 -2.145 -1.022 1.00 97.06 87 ALA A O 1
ATOM 681 N N . ARG A 1 88 ? 5.313 -1.149 -1.899 1.00 95.50 88 ARG A N 1
ATOM 682 C CA . ARG A 1 88 ? 6.297 -2.080 -1.327 1.00 95.50 88 ARG A CA 1
ATOM 683 C C . ARG A 1 88 ? 6.357 -1.961 0.195 1.00 95.50 88 ARG A C 1
ATOM 685 O O . ARG A 1 88 ? 6.216 -2.967 0.885 1.00 95.50 88 ARG A O 1
ATOM 692 N N . LEU A 1 89 ? 6.482 -0.742 0.719 1.00 95.44 89 LEU A N 1
ATOM 693 C CA . LEU A 1 89 ? 6.576 -0.487 2.162 1.00 95.44 89 LEU A CA 1
ATOM 694 C C . LEU A 1 89 ? 5.286 -0.845 2.914 1.00 95.44 89 LEU A C 1
ATOM 696 O O . LEU A 1 89 ? 5.332 -1.426 3.995 1.00 95.44 89 LEU A O 1
ATOM 700 N N . ALA A 1 90 ? 4.120 -0.590 2.318 1.00 96.19 90 ALA A N 1
ATOM 701 C CA . ALA A 1 90 ? 2.833 -0.983 2.888 1.00 96.19 90 ALA A CA 1
ATOM 702 C C . ALA A 1 90 ? 2.563 -2.501 2.794 1.00 96.19 90 ALA A C 1
ATOM 704 O O . ALA A 1 90 ? 1.544 -2.978 3.301 1.00 96.19 90 ALA A O 1
ATOM 705 N N . GLY A 1 91 ? 3.439 -3.277 2.142 1.00 95.62 91 GLY A N 1
ATOM 706 C CA . GLY A 1 91 ? 3.271 -4.716 1.938 1.00 95.62 91 GLY A CA 1
ATOM 707 C C . GLY A 1 91 ? 2.061 -5.064 1.066 1.00 95.62 91 GLY A C 1
ATOM 708 O O . GLY A 1 91 ? 1.383 -6.064 1.323 1.00 95.62 91 GLY A O 1
ATOM 709 N N . LEU A 1 92 ? 1.748 -4.207 0.086 1.00 97.12 92 LEU A N 1
ATOM 710 C CA . LEU A 1 92 ? 0.708 -4.448 -0.920 1.00 97.12 92 LEU A CA 1
ATOM 711 C C . LEU A 1 92 ? 1.190 -5.404 -2.017 1.00 97.12 92 LEU A C 1
ATOM 713 O O . LEU A 1 92 ? 0.378 -6.079 -2.644 1.00 97.12 92 LEU A O 1
ATOM 717 N N . VAL A 1 93 ? 2.499 -5.500 -2.224 1.00 96.31 93 VAL A N 1
ATOM 718 C CA . VAL A 1 93 ? 3.137 -6.449 -3.141 1.00 96.31 93 VAL A CA 1
ATOM 719 C C . VAL A 1 93 ? 4.114 -7.323 -2.367 1.00 96.31 93 VAL A C 1
ATOM 721 O O . VAL A 1 93 ? 4.710 -6.869 -1.389 1.00 96.31 93 VAL A O 1
ATOM 724 N N . GLU A 1 94 ? 4.252 -8.580 -2.776 1.00 93.81 94 GLU A N 1
ATOM 725 C CA . GLU A 1 94 ? 5.281 -9.457 -2.217 1.00 93.81 94 GLU A CA 1
ATOM 726 C C . GLU A 1 94 ? 6.654 -9.066 -2.794 1.00 93.81 94 GLU A C 1
ATOM 728 O O . GLU A 1 94 ? 6.735 -8.713 -3.978 1.00 93.81 94 GLU A O 1
ATOM 733 N N . PRO A 1 95 ? 7.744 -9.132 -2.008 1.00 88.00 95 PRO A N 1
ATOM 734 C CA . PRO A 1 95 ? 9.093 -9.002 -2.541 1.00 88.00 95 PRO A CA 1
ATOM 735 C C . PRO A 1 95 ? 9.334 -10.068 -3.613 1.00 88.00 95 PRO A C 1
ATOM 737 O O . PRO A 1 95 ? 9.238 -11.266 -3.347 1.00 88.00 95 PRO A O 1
ATOM 740 N N . ALA A 1 96 ? 9.625 -9.625 -4.829 1.00 82.12 96 ALA A N 1
ATOM 741 C CA . ALA A 1 96 ? 9.949 -10.497 -5.945 1.00 82.12 96 ALA A CA 1
ATOM 742 C C . ALA A 1 96 ? 11.472 -10.588 -6.102 1.00 82.12 96 ALA A C 1
ATOM 744 O O . ALA A 1 96 ? 12.179 -9.604 -5.880 1.00 82.12 96 ALA A O 1
ATOM 745 N N . ALA A 1 97 ? 11.966 -11.764 -6.494 1.00 78.69 97 ALA A N 1
ATOM 746 C CA . ALA A 1 97 ? 13.319 -11.885 -7.027 1.00 78.69 97 ALA A CA 1
ATOM 747 C C . ALA A 1 97 ? 13.418 -11.131 -8.364 1.00 78.69 97 ALA A C 1
ATOM 749 O O . ALA A 1 97 ? 12.403 -10.935 -9.039 1.00 78.69 97 ALA A O 1
ATOM 750 N N . ASP A 1 98 ? 14.626 -10.729 -8.754 1.00 78.25 98 ASP A N 1
ATOM 751 C CA . ASP A 1 98 ? 14.834 -9.976 -9.991 1.00 78.25 98 ASP A CA 1
ATOM 752 C C . ASP A 1 98 ? 14.237 -10.708 -11.203 1.00 78.25 98 ASP A C 1
ATOM 754 O O . ASP A 1 98 ? 14.479 -11.895 -11.429 1.00 78.25 98 ASP A O 1
ATOM 758 N N . GLY A 1 99 ? 13.409 -9.993 -11.967 1.00 78.19 99 GLY A N 1
ATOM 759 C CA . GLY A 1 99 ? 12.722 -10.523 -13.148 1.00 78.19 99 GLY A CA 1
ATOM 760 C C . GLY A 1 99 ? 11.514 -11.425 -12.866 1.00 78.19 99 GLY A C 1
ATOM 761 O O . GLY A 1 99 ? 10.852 -11.843 -13.816 1.00 78.19 99 GLY A O 1
ATOM 762 N N . ALA A 1 100 ? 11.182 -11.715 -11.603 1.00 88.56 100 ALA A N 1
ATOM 763 C CA . ALA A 1 100 ? 9.982 -12.478 -11.276 1.00 88.56 100 ALA A CA 1
ATOM 764 C C . ALA A 1 100 ? 8.702 -11.623 -11.427 1.00 88.56 100 ALA A C 1
ATOM 766 O O . ALA A 1 100 ? 8.728 -10.414 -11.168 1.00 88.56 100 ALA A O 1
ATOM 767 N N . PRO A 1 101 ? 7.560 -12.231 -11.80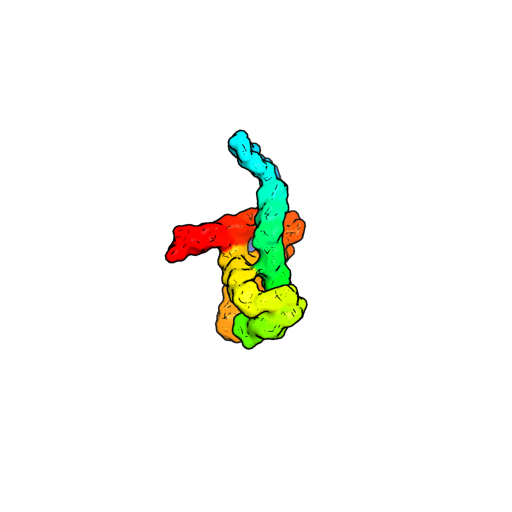7 1.00 92.88 101 PRO A N 1
ATOM 768 C CA . PRO A 1 101 ? 6.300 -11.509 -11.931 1.00 92.88 101 PRO A CA 1
ATOM 769 C C . PRO A 1 101 ? 5.842 -10.882 -10.611 1.00 92.88 101 PRO A C 1
ATOM 771 O O . PRO A 1 101 ? 5.964 -11.482 -9.538 1.00 92.88 101 PRO A O 1
ATOM 774 N N . VAL A 1 102 ? 5.232 -9.698 -10.694 1.00 94.81 102 VAL A N 1
ATOM 775 C CA . VAL A 1 102 ? 4.674 -9.019 -9.516 1.00 94.81 102 VAL A CA 1
ATOM 776 C C . VAL A 1 102 ? 3.510 -9.825 -8.946 1.00 94.81 102 VAL A C 1
ATOM 778 O O . VAL A 1 102 ? 2.489 -10.033 -9.601 1.00 94.81 102 VAL A O 1
ATOM 781 N N . THR A 1 103 ? 3.642 -10.226 -7.682 1.00 95.44 103 THR A N 1
ATOM 782 C CA . THR A 1 103 ? 2.598 -10.945 -6.949 1.00 95.44 103 THR A CA 1
ATOM 783 C C . THR A 1 103 ? 1.951 -10.033 -5.913 1.00 95.44 103 THR A C 1
ATOM 785 O O . THR A 1 103 ? 2.630 -9.335 -5.159 1.00 95.44 103 THR A O 1
ATOM 788 N N . ALA A 1 104 ? 0.616 -10.052 -5.856 1.00 95.44 104 ALA A N 1
ATOM 789 C CA . ALA A 1 104 ? -0.129 -9.333 -4.830 1.00 95.44 104 ALA A CA 1
ATOM 790 C C . ALA A 1 104 ? 0.255 -9.820 -3.429 1.00 95.44 104 ALA A C 1
ATOM 792 O O . ALA A 1 104 ? 0.292 -11.025 -3.173 1.00 95.44 104 ALA A O 1
ATOM 793 N N . GLY A 1 105 ? 0.452 -8.880 -2.511 1.00 95.69 105 GLY A N 1
ATOM 794 C CA . GLY A 1 105 ? 0.569 -9.157 -1.089 1.00 95.69 105 GLY A CA 1
ATOM 795 C C . GLY A 1 105 ? -0.762 -9.600 -0.484 1.00 95.69 105 GLY A C 1
ATOM 796 O O . GLY A 1 105 ? -1.838 -9.339 -1.035 1.00 95.69 105 GLY A O 1
ATOM 797 N N . TRP A 1 106 ? -0.730 -10.229 0.694 1.00 95.00 106 TRP A N 1
ATOM 798 C CA . TRP A 1 106 ? -1.971 -10.574 1.408 1.00 95.00 106 TRP A CA 1
ATOM 799 C C . TRP A 1 106 ? -2.846 -9.342 1.694 1.00 95.00 106 TRP A C 1
ATOM 801 O O . TRP A 1 106 ? -4.070 -9.435 1.620 1.00 95.00 106 TRP A O 1
ATOM 811 N N . ARG A 1 107 ? -2.227 -8.182 1.959 1.00 96.44 107 ARG A N 1
ATOM 812 C CA . ARG A 1 107 ? -2.942 -6.932 2.254 1.00 96.44 107 ARG A CA 1
ATOM 813 C C . ARG A 1 107 ? -3.698 -6.400 1.050 1.00 96.44 107 ARG A C 1
ATOM 815 O O . ARG A 1 107 ? -4.816 -5.933 1.213 1.00 96.44 107 ARG A O 1
ATOM 822 N N . LEU A 1 108 ? -3.120 -6.514 -0.146 1.00 96.69 108 LEU A N 1
ATOM 823 C CA . LEU A 1 108 ? -3.792 -6.114 -1.380 1.00 96.69 108 LEU A CA 1
ATOM 824 C C . LEU A 1 108 ? -4.992 -7.023 -1.669 1.00 96.69 108 LEU A C 1
ATOM 826 O O . LEU A 1 108 ? -6.065 -6.536 -2.003 1.00 96.69 108 LEU A O 1
ATOM 830 N N . ARG A 1 109 ? -4.851 -8.339 -1.448 1.00 95.94 109 ARG A N 1
ATOM 831 C CA . ARG A 1 109 ? -5.963 -9.299 -1.591 1.00 95.94 109 ARG A CA 1
ATOM 832 C C . ARG A 1 109 ? -7.120 -9.036 -0.620 1.00 95.94 109 ARG A C 1
ATOM 834 O O . ARG A 1 109 ? -8.264 -9.325 -0.953 1.00 95.94 109 ARG A O 1
ATOM 841 N N . ALA A 1 110 ? -6.830 -8.511 0.569 1.00 96.31 110 ALA A N 1
ATOM 842 C CA . ALA A 1 110 ? -7.819 -8.247 1.613 1.00 96.31 110 ALA A CA 1
ATOM 843 C C . ALA A 1 110 ? -8.290 -6.778 1.673 1.00 96.31 110 ALA A C 1
ATOM 845 O O . ALA A 1 110 ? -9.146 -6.450 2.492 1.00 96.31 110 ALA A O 1
ATOM 846 N N . TRP A 1 111 ? -7.758 -5.901 0.814 1.00 94.38 111 TRP A N 1
ATOM 847 C CA . TRP A 1 111 ? -7.847 -4.441 0.938 1.00 94.38 111 TRP A CA 1
ATOM 848 C C . TRP A 1 111 ? -9.272 -3.896 1.120 1.00 94.38 111 TRP A C 1
ATOM 850 O O . TRP A 1 111 ? -9.538 -3.078 2.007 1.00 94.38 111 TRP A O 1
ATOM 860 N N . GLU A 1 112 ? -10.198 -4.389 0.300 1.00 91.75 112 GLU A N 1
ATOM 861 C CA . GLU A 1 112 ? -11.587 -3.921 0.275 1.00 91.75 112 GLU A CA 1
ATOM 862 C C . GLU A 1 112 ? -12.408 -4.396 1.483 1.00 91.75 112 GLU A C 1
ATOM 864 O O . GLU A 1 112 ? -13.320 -3.702 1.922 1.00 91.75 112 GLU A O 1
ATOM 869 N N . HIS A 1 113 ? -12.072 -5.550 2.065 1.00 92.44 113 HIS A N 1
ATOM 870 C CA . HIS A 1 113 ? -12.957 -6.246 3.010 1.00 92.44 113 HIS A CA 1
ATOM 871 C C . HIS A 1 113 ? -12.384 -6.364 4.428 1.00 92.44 113 HIS A C 1
ATOM 873 O O . HIS A 1 113 ? -13.118 -6.704 5.353 1.00 92.44 113 HIS A O 1
ATOM 879 N N . ASP A 1 114 ? -11.090 -6.091 4.619 1.00 95.00 114 ASP A N 1
ATOM 880 C CA . ASP A 1 114 ? -10.419 -6.208 5.913 1.00 95.00 114 ASP A CA 1
ATOM 881 C C . ASP A 1 114 ? -9.778 -4.877 6.328 1.00 95.00 114 ASP A C 1
ATOM 883 O O . ASP A 1 114 ? -8.715 -4.477 5.847 1.00 95.00 114 ASP A O 1
ATOM 887 N N . ASP A 1 115 ? -10.411 -4.192 7.280 1.00 94.75 115 ASP A N 1
ATOM 888 C CA . ASP A 1 115 ? -9.892 -2.947 7.853 1.00 94.75 115 ASP A CA 1
AT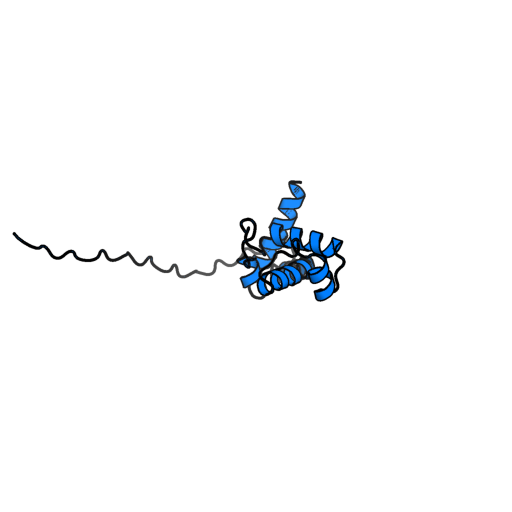OM 889 C C . ASP A 1 115 ? -8.508 -3.118 8.491 1.00 94.75 115 ASP A C 1
ATOM 891 O O . ASP A 1 115 ? -7.715 -2.175 8.515 1.00 94.75 115 ASP A O 1
ATOM 895 N N . THR A 1 116 ? -8.173 -4.311 8.991 1.00 93.56 116 THR A N 1
ATOM 896 C CA . THR A 1 116 ? -6.848 -4.568 9.562 1.00 93.56 116 THR A CA 1
ATOM 897 C C . THR A 1 116 ? -5.766 -4.617 8.490 1.00 93.56 116 THR A C 1
ATOM 899 O O . THR A 1 116 ? -4.637 -4.208 8.770 1.00 93.56 116 THR A O 1
ATOM 902 N N . ALA A 1 117 ? -6.092 -5.037 7.263 1.00 94.94 117 ALA A N 1
ATOM 903 C CA . ALA A 1 117 ? -5.167 -4.985 6.135 1.00 94.94 117 ALA A CA 1
ATOM 904 C C . ALA A 1 117 ? -4.810 -3.533 5.789 1.00 94.94 117 ALA A C 1
ATOM 906 O O . ALA A 1 117 ? -3.625 -3.201 5.706 1.00 94.94 117 ALA A O 1
ATOM 907 N N . ALA A 1 118 ? -5.822 -2.662 5.687 1.00 94.94 118 ALA A N 1
ATOM 908 C CA . ALA A 1 118 ? -5.633 -1.239 5.407 1.00 94.94 118 ALA A CA 1
ATOM 909 C C . ALA A 1 118 ? -4.821 -0.535 6.505 1.00 94.94 118 ALA A C 1
ATOM 911 O O . ALA A 1 118 ? -3.823 0.130 6.225 1.00 94.94 118 ALA A O 1
ATOM 912 N N . LEU A 1 119 ? -5.197 -0.741 7.771 1.00 95.50 119 LEU A N 1
ATOM 913 C CA . LEU A 1 119 ? -4.519 -0.119 8.909 1.00 95.50 119 LEU A CA 1
ATOM 914 C C . LEU A 1 119 ? -3.075 -0.598 9.064 1.00 95.50 119 LEU A C 1
ATOM 916 O O . LEU A 1 119 ? -2.180 0.215 9.285 1.00 95.50 119 LEU A O 1
ATOM 920 N N . ARG A 1 120 ? -2.819 -1.904 8.923 1.00 95.31 120 ARG A N 1
ATOM 921 C CA . ARG A 1 120 ? -1.454 -2.440 9.022 1.00 95.31 120 ARG A CA 1
ATOM 922 C C . ARG A 1 120 ? -0.570 -2.015 7.858 1.00 95.31 120 ARG A C 1
ATOM 924 O O . ARG A 1 120 ? 0.631 -1.895 8.065 1.00 95.31 120 ARG A O 1
ATOM 931 N N . GLY A 1 121 ? -1.131 -1.823 6.664 1.00 93.56 121 GLY A N 1
ATOM 932 C CA . GLY A 1 121 ? -0.387 -1.270 5.531 1.00 93.56 121 GLY A CA 1
ATOM 933 C C . GLY A 1 121 ? 0.027 0.180 5.780 1.00 93.56 121 GLY A C 1
ATOM 934 O O . GLY A 1 121 ? 1.187 0.529 5.589 1.00 93.56 121 GLY A O 1
ATOM 935 N N . TRP A 1 122 ? -0.891 1.001 6.297 1.00 95.25 122 TRP A N 1
ATOM 936 C CA . TRP A 1 122 ? -0.596 2.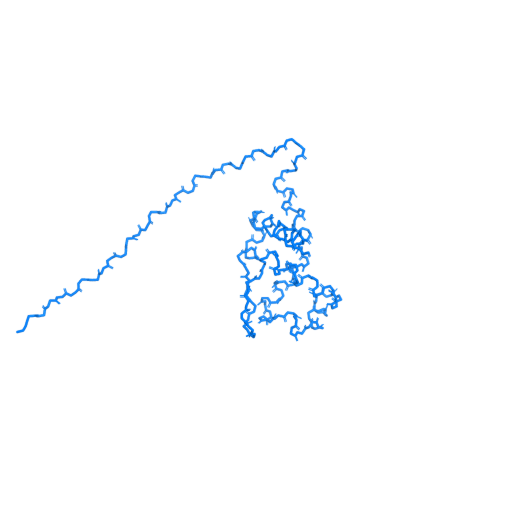391 6.648 1.00 95.25 122 TRP A CA 1
ATOM 937 C C . TRP A 1 122 ? 0.456 2.521 7.758 1.00 95.25 122 TRP A C 1
ATOM 939 O O . TRP A 1 122 ? 1.388 3.310 7.627 1.00 95.25 122 TRP A O 1
ATOM 949 N N . VAL A 1 123 ? 0.361 1.711 8.820 1.00 95.50 123 VAL A N 1
ATOM 950 C CA . VAL A 1 123 ? 1.359 1.710 9.906 1.00 95.50 123 VAL A CA 1
ATOM 951 C C . VAL A 1 123 ? 2.740 1.292 9.402 1.00 95.50 123 VAL A C 1
ATOM 953 O O . VAL A 1 123 ? 3.718 1.932 9.763 1.00 95.50 123 VAL A O 1
ATOM 956 N N . ALA A 1 124 ? 2.831 0.264 8.552 1.00 93.88 124 ALA A N 1
ATOM 957 C CA . ALA A 1 124 ? 4.111 -0.189 8.005 1.00 93.88 124 ALA A CA 1
ATOM 958 C C . ALA A 1 124 ? 4.801 0.890 7.153 1.00 93.88 124 ALA A C 1
ATOM 960 O O . ALA A 1 124 ? 6.013 1.061 7.243 1.00 93.88 124 ALA A O 1
ATOM 961 N N . LEU A 1 125 ? 4.031 1.652 6.369 1.00 90.12 125 LEU A N 1
ATOM 962 C CA . LEU A 1 125 ? 4.567 2.779 5.607 1.00 90.12 125 LEU A CA 1
ATOM 963 C C . LEU A 1 125 ? 5.146 3.864 6.529 1.00 90.12 125 LEU A C 1
ATOM 965 O O . LEU A 1 125 ? 6.258 4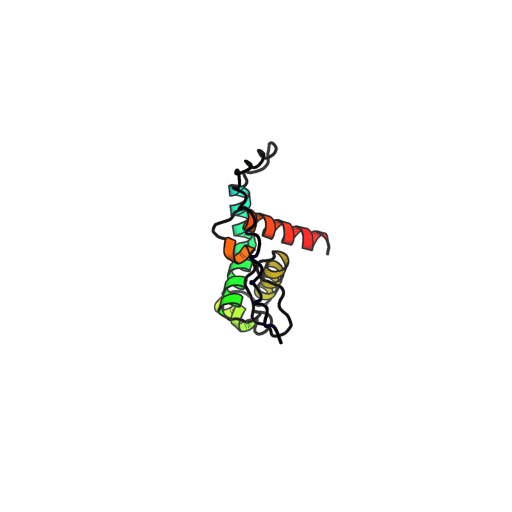.331 6.304 1.00 90.12 125 LEU A O 1
ATOM 969 N N . PHE A 1 126 ? 4.405 4.247 7.571 1.00 90.00 126 PHE A N 1
ATOM 970 C CA . PHE A 1 126 ? 4.859 5.269 8.514 1.00 90.00 126 PHE A CA 1
ATOM 971 C C . PHE A 1 126 ? 6.089 4.823 9.320 1.00 90.00 126 PHE A C 1
ATOM 973 O O . PHE A 1 126 ? 7.006 5.613 9.540 1.00 90.00 126 PHE A O 1
ATOM 980 N N . ASP A 1 127 ? 6.118 3.556 9.735 1.00 92.94 127 ASP A N 1
ATOM 981 C CA . ASP A 1 127 ? 7.262 2.951 10.420 1.00 92.94 127 ASP A CA 1
ATOM 982 C C . ASP A 1 127 ? 8.514 2.999 9.535 1.00 92.94 127 ASP A C 1
ATOM 984 O O . ASP A 1 127 ? 9.548 3.502 9.959 1.00 92.94 127 ASP A O 1
ATOM 988 N N . ALA A 1 128 ? 8.396 2.610 8.262 1.00 90.12 128 ALA A N 1
ATOM 989 C CA . ALA A 1 128 ? 9.508 2.659 7.317 1.00 90.12 128 ALA A CA 1
ATOM 990 C C . ALA A 1 128 ? 10.076 4.073 7.111 1.00 90.12 128 ALA A C 1
ATOM 992 O O . ALA A 1 128 ? 11.290 4.229 7.021 1.00 90.12 128 ALA A O 1
ATOM 993 N N . TRP A 1 129 ? 9.229 5.105 7.068 1.00 84.56 129 TRP A N 1
ATOM 994 C CA . TRP A 1 129 ? 9.701 6.495 7.020 1.00 84.56 129 TRP A CA 1
ATOM 995 C C . TRP A 1 129 ? 10.381 6.943 8.308 1.00 84.56 129 TRP A C 1
ATOM 997 O O . TRP A 1 129 ? 11.293 7.756 8.258 1.00 84.56 129 TRP A O 1
ATOM 1007 N N . SER A 1 130 ? 9.937 6.430 9.454 1.00 87.94 130 SER A N 1
ATOM 1008 C CA . SER A 1 130 ? 10.512 6.780 10.757 1.00 87.94 130 SER A CA 1
ATOM 1009 C C . SER A 1 130 ? 11.900 6.160 10.972 1.00 87.94 130 SER A C 1
ATOM 1011 O O . SER A 1 130 ? 12.608 6.562 11.892 1.00 87.94 130 SER A O 1
ATOM 1013 N N . LEU A 1 131 ? 12.270 5.173 10.151 1.00 83.00 131 LEU A N 1
ATOM 1014 C CA . LEU A 1 131 ? 13.547 4.458 10.199 1.00 83.00 131 LEU A CA 1
ATOM 1015 C C . LEU A 1 131 ? 14.561 4.936 9.145 1.00 83.00 131 LEU A C 1
ATOM 1017 O O . LEU A 1 131 ? 15.698 4.462 9.164 1.00 83.00 131 LEU A O 1
ATOM 1021 N N . ALA A 1 132 ? 14.144 5.805 8.221 1.00 69.75 132 ALA A N 1
ATOM 1022 C CA . ALA A 1 132 ? 14.980 6.375 7.163 1.00 69.75 132 ALA A CA 1
ATOM 1023 C C . ALA A 1 132 ? 15.715 7.635 7.644 1.00 69.75 132 ALA A C 1
ATOM 1025 O O . ALA A 1 132 ? 16.869 7.825 7.200 1.00 69.75 132 ALA A O 1
#

pLDDT: mean 86.4, std 15.29, range [46.47, 98.38]